Protein AF-G3HWH1-F1 (afdb_monomer)

Nearest PDB structures (foldseek):
  1djw-assembly1_A  TM=9.516E-01  e=3.929E-07  Rattus norvegicus
  1djy-assembly2_B  TM=9.462E-01  e=6.315E-07  Rattus norvegicus
  1qat-assembly1_A  TM=9.348E-01  e=1.287E-06  Rattus norvegicus
  1qat-assembly2_B  TM=9.368E-01  e=2.068E-06  Rattus norvegicus
  6pbc-assembly1_A  TM=8.643E-01  e=9.310E-04  Rattus norvegicus

Radius of gyration: 18.11 Å; Cα contacts (8 Å, |Δi|>4): 191; chains: 1; bounding box: 38×31×53 Å

Secondary structure (DSSP, 8-state):
--TTS-SHHHHHHHHHHTSGGG-S--PPPHHHH-TT----TTS--S----EEEEEE----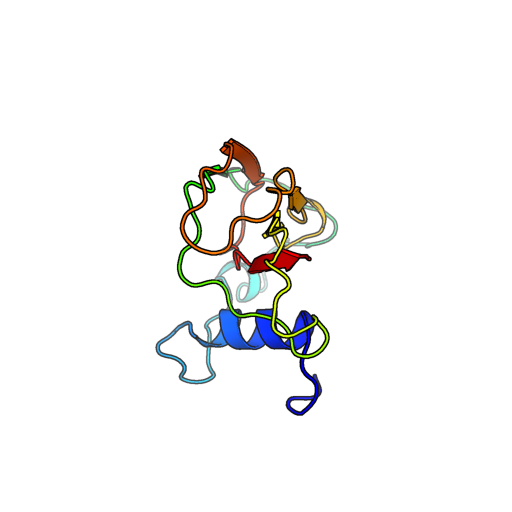-SPPPPTTS-TTPPP--EEEEEE-SSTTT-EEEEPPP-TT-SS-----EEEEEE-SS-----EEEEE-

Sequence (128 aa):
MNMQTAGVAMDICDGFFRQNGGSGYVLKPIFLCDIQSSFNPERLISPYKAKTLLVQVISGQRLPKVDNTKEKSIVDPLVKVELFGVPEDTRQQETNYVENNGESLGMGKCRNRLPSSFYPVLHLVQSM

Organism: Cricetulus griseus (NCBI:txid10029)

Structure (mmCIF, N/CA/C/O backbone):
data_AF-G3HWH1-F1
#
_entry.id   AF-G3HWH1-F1
#
loop_
_atom_site.group_PDB
_atom_site.id
_atom_site.type_symbol
_atom_site.label_atom_id
_atom_site.label_alt_id
_atom_site.label_comp_id
_atom_site.label_asym_id
_atom_site.label_entity_id
_atom_site.label_seq_id
_atom_site.pdbx_PDB_ins_code
_atom_site.Cartn_x
_atom_site.Cartn_y
_atom_site.Cartn_z
_atom_site.occupancy
_atom_site.B_iso_or_equiv
_atom_site.auth_seq_id
_atom_site.auth_comp_id
_atom_site.auth_asym_id
_atom_site.auth_atom_id
_atom_site.pdbx_PDB_model_num
ATOM 1 N N . MET A 1 1 ? 13.862 -5.352 6.059 1.00 84.31 1 MET A N 1
ATOM 2 C CA . MET A 1 1 ? 12.602 -5.351 6.824 1.00 84.31 1 MET A CA 1
ATOM 3 C C . MET A 1 1 ? 12.759 -6.306 7.985 1.00 84.31 1 MET A C 1
ATOM 5 O O . MET A 1 1 ? 13.399 -7.334 7.804 1.00 84.31 1 MET A O 1
ATOM 9 N N . ASN A 1 2 ? 12.219 -5.954 9.146 1.00 92.94 2 ASN A N 1
ATOM 10 C CA . ASN A 1 2 ? 12.260 -6.789 10.338 1.00 92.94 2 ASN A CA 1
ATOM 11 C C . ASN A 1 2 ? 10.876 -7.417 10.517 1.00 92.94 2 ASN A C 1
ATOM 13 O O . ASN A 1 2 ? 9.955 -6.721 10.932 1.00 92.94 2 ASN A O 1
ATOM 17 N N . MET A 1 3 ? 10.730 -8.703 10.181 1.00 92.62 3 MET A N 1
ATOM 18 C CA . MET A 1 3 ? 9.434 -9.407 10.209 1.00 92.62 3 MET A CA 1
ATOM 19 C C . MET A 1 3 ? 8.812 -9.471 11.610 1.00 92.62 3 MET A C 1
ATOM 21 O O . MET A 1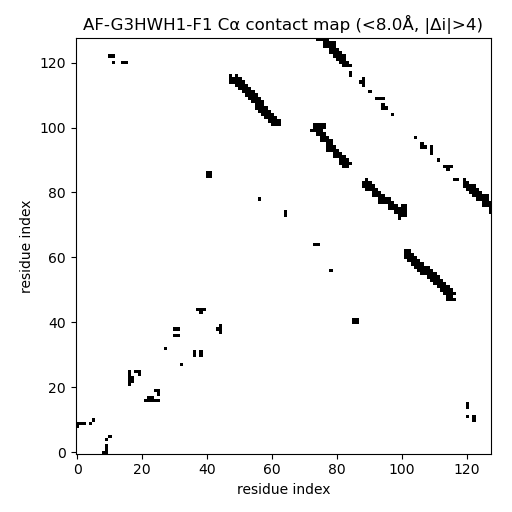 3 ? 7.605 -9.605 11.762 1.00 92.62 3 MET A O 1
ATOM 25 N N . GLN A 1 4 ? 9.642 -9.349 12.643 1.00 94.88 4 GLN A N 1
ATOM 26 C CA . GLN A 1 4 ? 9.239 -9.316 14.044 1.00 94.88 4 GLN A CA 1
ATOM 27 C C . GLN A 1 4 ? 8.693 -7.954 14.507 1.00 94.88 4 GLN A C 1
ATOM 29 O O . GLN A 1 4 ? 8.274 -7.827 15.655 1.00 94.88 4 GLN A O 1
ATOM 34 N N . THR A 1 5 ? 8.758 -6.913 13.671 1.00 93.81 5 THR A N 1
ATOM 35 C CA . THR A 1 5 ? 8.384 -5.545 14.044 1.00 93.81 5 THR A CA 1
ATOM 36 C C . THR A 1 5 ? 7.099 -5.141 13.335 1.00 93.81 5 THR A C 1
ATOM 38 O O . THR A 1 5 ? 7.126 -4.836 12.147 1.00 93.81 5 THR A O 1
ATOM 41 N N . ALA A 1 6 ? 5.986 -5.098 14.069 1.00 91.19 6 ALA A N 1
ATOM 42 C CA . ALA A 1 6 ? 4.721 -4.587 13.547 1.00 91.19 6 ALA A CA 1
ATOM 43 C C . ALA A 1 6 ? 4.833 -3.111 13.118 1.00 91.19 6 ALA A C 1
ATOM 45 O O . ALA A 1 6 ? 5.586 -2.333 13.712 1.00 91.19 6 ALA A O 1
ATOM 46 N N . GLY A 1 7 ? 4.059 -2.728 12.102 1.00 90.50 7 GLY A N 1
ATOM 47 C CA . GLY A 1 7 ? 3.946 -1.352 11.626 1.00 90.50 7 GLY A CA 1
ATOM 48 C C . GLY A 1 7 ? 3.751 -1.257 10.115 1.00 90.50 7 GLY A C 1
ATOM 49 O O . GLY A 1 7 ? 3.848 -2.250 9.400 1.00 90.50 7 GLY A O 1
ATOM 50 N N . VAL A 1 8 ? 3.576 -0.025 9.628 1.00 89.81 8 VAL A N 1
ATOM 51 C CA . VAL A 1 8 ? 3.193 0.284 8.237 1.00 89.81 8 VAL A CA 1
ATOM 52 C C . VAL A 1 8 ? 4.059 -0.427 7.196 1.00 89.81 8 VAL A C 1
ATOM 54 O O . VAL A 1 8 ? 3.555 -0.919 6.192 1.00 89.81 8 VAL A O 1
ATOM 57 N N . ALA A 1 9 ? 5.372 -0.518 7.422 1.00 91.31 9 ALA A N 1
ATOM 58 C CA . ALA A 1 9 ? 6.262 -1.207 6.493 1.00 91.31 9 ALA A CA 1
ATOM 59 C C . ALA A 1 9 ? 5.908 -2.701 6.361 1.00 91.31 9 ALA A C 1
ATOM 61 O O . ALA A 1 9 ? 5.841 -3.208 5.242 1.00 91.31 9 ALA A O 1
ATOM 62 N N . MET A 1 10 ? 5.652 -3.383 7.483 1.00 94.38 10 MET A N 1
ATOM 63 C CA . MET A 1 10 ? 5.199 -4.775 7.489 1.00 94.38 10 MET A CA 1
ATOM 64 C C . MET A 1 10 ? 3.807 -4.912 6.877 1.00 94.38 10 MET A C 1
ATOM 66 O O . MET A 1 10 ? 3.622 -5.788 6.041 1.00 94.38 10 MET A O 1
ATOM 70 N N . ASP A 1 11 ? 2.876 -4.007 7.190 1.00 92.31 11 ASP A N 1
ATOM 71 C CA . ASP A 1 11 ? 1.518 -4.031 6.626 1.00 92.31 11 ASP A CA 1
ATOM 72 C C . ASP A 1 11 ? 1.539 -3.932 5.090 1.00 92.31 11 ASP A C 1
ATOM 74 O O . ASP A 1 11 ? 0.837 -4.669 4.390 1.00 92.31 11 ASP A O 1
ATOM 78 N N . ILE A 1 12 ? 2.401 -3.060 4.547 1.00 92.31 12 ILE A N 1
ATOM 79 C CA . ILE A 1 12 ? 2.611 -2.917 3.101 1.00 92.31 12 ILE A CA 1
ATOM 80 C C . ILE A 1 12 ? 3.222 -4.188 2.511 1.00 92.31 12 ILE A C 1
ATOM 82 O O . ILE A 1 12 ? 2.774 -4.637 1.455 1.00 92.31 12 ILE A O 1
ATOM 86 N N . CYS A 1 13 ? 4.238 -4.773 3.151 1.00 93.12 13 CYS A N 1
ATOM 87 C CA . CYS A 1 13 ? 4.864 -5.991 2.636 1.00 93.12 13 CYS A CA 1
ATOM 88 C C . CYS A 1 13 ? 3.927 -7.193 2.683 1.00 93.12 13 CYS A C 1
ATOM 90 O O . CYS A 1 13 ? 3.782 -7.873 1.667 1.00 93.12 13 CYS A O 1
ATOM 92 N N . ASP A 1 14 ? 3.236 -7.414 3.796 1.00 92.88 14 ASP A N 1
ATOM 93 C CA . ASP A 1 14 ? 2.243 -8.477 3.922 1.00 92.88 14 ASP A CA 1
ATOM 94 C C . ASP A 1 14 ? 1.116 -8.284 2.904 1.00 92.88 14 ASP A C 1
ATOM 96 O O . ASP A 1 14 ? 0.724 -9.228 2.218 1.00 92.88 14 ASP A O 1
ATOM 100 N N . GLY A 1 15 ? 0.626 -7.051 2.735 1.00 91.62 15 GLY A N 1
ATOM 101 C CA . GLY A 1 15 ? -0.353 -6.706 1.706 1.00 91.62 15 GLY A CA 1
ATOM 102 C C . GLY A 1 15 ? 0.144 -6.995 0.285 1.00 91.62 15 GLY A C 1
ATOM 103 O O . GLY A 1 15 ? -0.572 -7.606 -0.509 1.00 91.62 15 GLY A O 1
ATOM 104 N N . PHE A 1 16 ? 1.382 -6.607 -0.034 1.00 92.12 16 PHE A N 1
ATOM 105 C CA . PHE A 1 16 ? 1.979 -6.803 -1.354 1.00 92.12 16 PHE A CA 1
ATOM 106 C C . PHE A 1 16 ? 2.204 -8.286 -1.672 1.00 92.12 16 PHE A C 1
ATOM 108 O O . PHE A 1 16 ? 1.839 -8.735 -2.760 1.00 92.12 16 PHE A O 1
ATOM 115 N N . PHE A 1 17 ? 2.759 -9.064 -0.739 1.00 94.62 17 PHE A N 1
ATOM 116 C CA . PHE A 1 17 ? 3.086 -10.476 -0.958 1.00 94.62 17 PHE A CA 1
ATOM 117 C C . PHE A 1 17 ? 1.894 -11.431 -0.825 1.00 94.62 17 PHE A C 1
ATOM 119 O O . PHE A 1 17 ? 2.032 -12.593 -1.195 1.00 94.62 17 PHE A O 1
ATOM 126 N N . ARG A 1 18 ? 0.706 -10.961 -0.410 1.00 93.75 18 ARG A N 1
ATOM 127 C CA . ARG A 1 18 ? -0.561 -11.712 -0.572 1.00 93.75 18 ARG A CA 1
ATOM 128 C C . ARG A 1 18 ? -0.937 -11.941 -2.038 1.00 93.75 18 ARG A C 1
ATOM 130 O O . ARG A 1 18 ? -1.731 -12.832 -2.337 1.00 93.75 18 ARG A O 1
ATOM 137 N N . GLN A 1 19 ? -0.384 -11.148 -2.956 1.00 92.31 19 GLN A N 1
ATOM 138 C CA . GLN A 1 19 ? -0.520 -11.385 -4.391 1.00 92.31 19 GLN A CA 1
ATOM 139 C C . GLN A 1 19 ? 0.043 -12.754 -4.784 1.00 92.31 19 GLN A C 1
ATOM 141 O O . GLN A 1 19 ? 0.816 -13.369 -4.053 1.00 92.31 19 GLN A O 1
ATOM 146 N N . ASN A 1 20 ? -0.347 -13.231 -5.968 1.00 94.38 20 ASN A N 1
ATOM 147 C CA . ASN A 1 20 ? 0.115 -14.516 -6.493 1.00 94.38 20 ASN A CA 1
ATOM 148 C C . ASN A 1 20 ? -0.045 -15.668 -5.474 1.00 94.38 20 ASN A C 1
ATOM 150 O O . ASN A 1 20 ? 0.871 -16.461 -5.240 1.00 94.38 20 ASN A O 1
ATOM 154 N N . GLY A 1 21 ? -1.202 -15.692 -4.804 1.00 94.94 21 GLY A N 1
ATOM 155 C CA . GLY A 1 21 ? -1.567 -16.726 -3.839 1.00 94.94 21 GLY A CA 1
ATOM 156 C C . GLY A 1 21 ? -0.727 -16.759 -2.561 1.00 94.94 21 GLY A C 1
ATOM 157 O O . GLY A 1 21 ? -0.717 -17.790 -1.899 1.00 94.94 21 GLY A O 1
ATOM 158 N N . GLY A 1 22 ? -0.002 -15.691 -2.211 1.00 95.12 22 GLY A N 1
ATOM 159 C CA . GLY A 1 22 ? 0.820 -15.692 -0.996 1.00 95.12 22 GLY A CA 1
ATOM 160 C C . GLY A 1 22 ? 2.107 -16.513 -1.113 1.00 95.12 22 GLY A C 1
ATOM 161 O O . GLY A 1 22 ? 2.688 -16.883 -0.100 1.00 95.12 22 GLY A O 1
ATOM 162 N N . SER A 1 23 ? 2.560 -16.820 -2.332 1.00 96.81 23 SER A N 1
ATOM 163 C CA . SER A 1 23 ? 3.724 -17.693 -2.571 1.00 96.81 23 SER A CA 1
ATOM 164 C C . SER A 1 23 ? 5.073 -17.099 -2.147 1.00 96.81 23 SER A C 1
ATOM 166 O O . SER A 1 23 ? 6.084 -17.797 -2.170 1.00 96.81 23 SER A O 1
ATOM 168 N N . GLY A 1 24 ? 5.114 -15.805 -1.822 1.00 95.06 24 GLY A N 1
ATOM 169 C CA . GLY A 1 24 ? 6.352 -15.056 -1.597 1.00 95.06 24 GLY A CA 1
ATOM 170 C C . GLY A 1 24 ? 7.019 -14.548 -2.882 1.00 95.06 24 GLY A C 1
ATOM 171 O O . GLY A 1 24 ? 8.005 -13.820 -2.805 1.00 95.06 24 GLY A O 1
ATOM 172 N N . TYR A 1 25 ? 6.467 -14.860 -4.061 1.00 96.19 25 TYR A N 1
ATOM 173 C CA . TYR A 1 25 ? 6.970 -14.384 -5.351 1.00 96.19 25 TYR A CA 1
ATOM 174 C C . TYR A 1 25 ? 5.907 -13.572 -6.088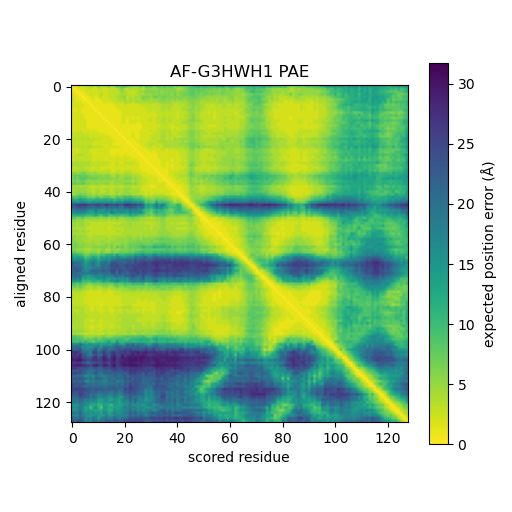 1.00 96.19 25 TYR A C 1
ATOM 176 O O . TYR A 1 25 ? 4.825 -14.071 -6.388 1.00 96.19 25 TYR A O 1
ATOM 184 N N . VAL A 1 26 ? 6.239 -12.329 -6.437 1.00 95.50 26 VAL A N 1
ATOM 185 C CA . VAL A 1 26 ? 5.394 -11.441 -7.246 1.00 95.50 26 VAL A CA 1
ATOM 186 C C . VAL A 1 26 ? 6.201 -10.992 -8.458 1.00 95.50 26 VAL A C 1
ATOM 188 O O . VAL A 1 26 ? 7.323 -10.502 -8.318 1.00 95.50 26 VAL A O 1
ATOM 191 N N . LEU A 1 27 ? 5.649 -11.181 -9.658 1.00 95.06 27 LEU A N 1
ATOM 192 C CA . LEU A 1 27 ? 6.306 -10.745 -10.888 1.00 95.06 27 LEU A CA 1
ATOM 193 C C . LEU A 1 27 ? 6.412 -9.219 -10.917 1.00 95.06 27 LEU A C 1
ATOM 195 O O . LEU A 1 27 ? 5.441 -8.504 -10.661 1.00 95.06 27 LEU A O 1
ATOM 199 N N . LYS A 1 28 ? 7.596 -8.721 -11.274 1.00 93.56 28 LYS A N 1
ATOM 200 C CA . LYS A 1 28 ? 7.790 -7.295 -11.534 1.00 93.56 28 LYS A CA 1
ATOM 201 C C . LYS A 1 28 ? 6.979 -6.877 -12.773 1.00 93.56 28 LYS A C 1
ATOM 203 O O . LYS A 1 28 ? 6.851 -7.671 -13.709 1.00 93.56 28 LYS A O 1
ATOM 208 N N . PRO A 1 29 ? 6.468 -5.635 -12.821 1.00 89.69 29 PRO A N 1
ATOM 209 C CA . PRO A 1 29 ? 5.892 -5.067 -14.035 1.00 89.69 29 PRO A CA 1
ATOM 210 C C . PRO A 1 29 ? 6.844 -5.166 -15.234 1.00 89.69 29 PRO A C 1
ATOM 212 O O . PRO A 1 29 ? 8.052 -5.009 -15.078 1.00 89.69 29 PRO A O 1
ATOM 215 N N . ILE A 1 30 ? 6.294 -5.354 -16.439 1.00 89.81 30 I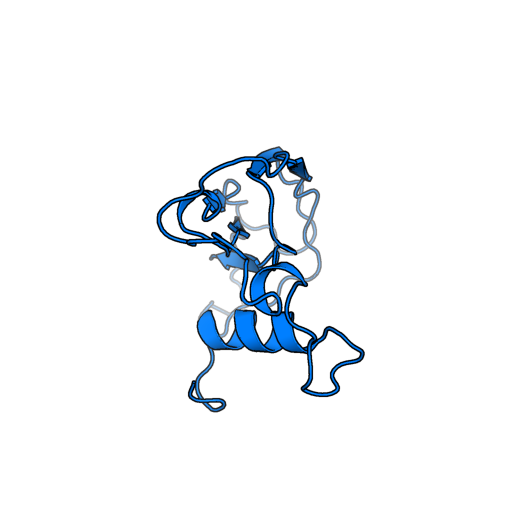LE A N 1
ATOM 216 C CA . ILE A 1 30 ? 7.072 -5.577 -17.676 1.00 89.81 30 ILE A CA 1
ATOM 217 C C . ILE A 1 30 ? 8.100 -4.462 -17.914 1.00 89.81 30 ILE A C 1
ATOM 219 O O . ILE A 1 30 ? 9.248 -4.745 -18.238 1.00 89.81 30 ILE A O 1
ATOM 223 N N . PHE A 1 31 ? 7.726 -3.205 -17.671 1.00 87.06 31 PHE A N 1
ATOM 224 C CA . PHE A 1 31 ? 8.618 -2.054 -17.838 1.00 87.06 31 PHE A CA 1
ATOM 225 C C . PHE A 1 31 ? 9.783 -2.009 -16.830 1.00 87.06 31 PHE A C 1
ATOM 227 O O . PHE A 1 31 ? 10.693 -1.211 -17.011 1.00 87.06 31 PHE A O 1
ATOM 234 N N . LEU A 1 32 ? 9.775 -2.820 -15.766 1.00 90.06 32 LEU A N 1
ATOM 235 C CA . LEU A 1 32 ? 10.929 -3.002 -14.869 1.00 90.06 32 LEU A CA 1
ATOM 236 C C . LEU A 1 32 ? 11.789 -4.215 -15.249 1.00 90.06 32 LEU A C 1
ATOM 238 O O . LEU A 1 32 ? 12.872 -4.395 -14.695 1.00 90.06 32 LEU A O 1
ATOM 242 N N . CYS A 1 33 ? 11.294 -5.064 -16.147 1.00 93.00 33 CYS A N 1
ATOM 243 C CA . CYS A 1 33 ? 12.025 -6.205 -16.691 1.00 93.00 33 CYS A CA 1
ATOM 244 C C . CYS A 1 33 ? 12.692 -5.873 -18.034 1.00 93.00 33 CYS A C 1
ATOM 246 O O . CYS A 1 33 ? 13.630 -6.561 -18.429 1.00 93.00 33 CYS A O 1
ATOM 248 N N . ASP A 1 34 ? 12.210 -4.844 -18.735 1.00 91.56 34 ASP A N 1
ATOM 249 C CA . ASP A 1 34 ? 12.759 -4.387 -20.010 1.00 91.56 34 ASP A CA 1
ATOM 250 C C . ASP A 1 34 ? 13.996 -3.497 -19.810 1.00 91.56 34 ASP A C 1
ATOM 252 O O . ASP A 1 34 ? 13.929 -2.439 -19.186 1.00 91.56 34 ASP A O 1
ATOM 256 N N . ILE A 1 35 ? 15.125 -3.915 -20.386 1.00 91.56 35 ILE A N 1
ATOM 257 C CA . ILE A 1 35 ? 16.411 -3.202 -20.341 1.00 91.56 35 ILE A CA 1
ATOM 258 C C . ILE A 1 35 ? 16.349 -1.882 -21.129 1.00 91.56 35 ILE A C 1
ATOM 260 O O . ILE A 1 35 ? 17.102 -0.957 -20.836 1.00 91.56 35 ILE A O 1
ATOM 264 N N . GLN A 1 36 ? 15.452 -1.778 -22.114 1.00 92.00 36 GLN A N 1
ATOM 265 C CA . GLN A 1 36 ? 15.243 -0.562 -22.906 1.00 92.00 36 GLN A CA 1
ATOM 266 C C . GLN A 1 36 ? 14.257 0.415 -22.247 1.00 92.00 36 GLN A C 1
ATOM 268 O O . GLN A 1 36 ? 14.001 1.494 -22.784 1.00 92.00 36 GLN A O 1
ATOM 273 N N . SER A 1 37 ? 13.693 0.062 -21.089 1.00 87.62 37 SER A N 1
ATOM 274 C CA . SER A 1 37 ? 12.766 0.926 -20.367 1.00 87.62 37 SER A CA 1
ATOM 275 C C . SER A 1 37 ? 13.454 2.193 -19.866 1.00 87.62 37 SER A C 1
ATOM 277 O O . SER A 1 37 ? 14.468 2.146 -19.174 1.00 87.62 37 SER A O 1
ATOM 279 N N . SER A 1 38 ? 12.847 3.344 -20.150 1.00 88.44 38 SER A N 1
ATOM 280 C CA . SER A 1 38 ? 13.269 4.646 -19.626 1.00 88.44 38 SER A CA 1
ATOM 281 C C . SER A 1 38 ? 12.549 5.030 -18.326 1.00 88.44 38 SER A C 1
ATOM 283 O O . SER A 1 38 ? 12.507 6.211 -17.973 1.00 88.44 38 SER A O 1
ATOM 285 N N . PHE A 1 39 ? 11.898 4.075 -17.650 1.00 87.19 39 PHE A N 1
ATOM 286 C CA . PHE A 1 39 ? 11.139 4.352 -16.432 1.00 87.19 39 PHE A CA 1
ATOM 287 C C . PHE A 1 39 ? 12.059 4.863 -15.316 1.00 87.19 39 PHE A C 1
ATOM 289 O O . PHE A 1 39 ? 13.020 4.201 -14.929 1.00 87.19 39 PHE A O 1
ATOM 296 N N . ASN A 1 40 ? 11.722 6.028 -14.763 1.00 87.06 40 ASN A N 1
ATOM 297 C CA . ASN A 1 40 ? 12.369 6.588 -13.586 1.00 87.06 40 ASN A CA 1
ATOM 298 C C . ASN A 1 40 ? 11.285 6.978 -12.565 1.00 87.06 40 ASN A C 1
ATOM 300 O O . ASN A 1 40 ? 10.487 7.866 -12.868 1.00 87.06 40 ASN A O 1
ATOM 304 N N . PRO A 1 41 ? 11.247 6.360 -11.369 1.00 85.56 41 PRO A N 1
ATOM 305 C CA . PRO A 1 41 ? 10.214 6.644 -10.373 1.00 85.56 41 PRO A CA 1
ATOM 306 C C . PRO A 1 41 ? 10.245 8.093 -9.859 1.00 85.56 41 PRO A C 1
ATOM 308 O O . PRO A 1 41 ? 9.203 8.615 -9.487 1.00 85.56 41 PRO A O 1
ATOM 311 N N . GLU A 1 42 ? 11.401 8.764 -9.895 1.00 88.38 42 GLU A N 1
ATOM 312 C CA . GLU A 1 42 ? 11.562 10.163 -9.462 1.00 88.38 42 GLU A CA 1
ATOM 313 C C . GLU A 1 42 ? 11.229 11.174 -10.569 1.00 88.38 42 GLU A C 1
ATOM 315 O O . GLU A 1 42 ? 11.079 12.371 -10.322 1.00 88.38 42 GLU A O 1
ATOM 320 N N . ARG A 1 43 ? 11.179 10.713 -11.824 1.00 83.44 43 ARG A N 1
ATOM 321 C CA . ARG A 1 43 ? 10.947 11.543 -13.011 1.00 83.44 43 ARG A CA 1
ATOM 322 C C . ARG A 1 43 ? 10.082 10.776 -13.993 1.00 83.44 43 ARG A C 1
ATOM 324 O O . ARG A 1 43 ? 10.590 10.135 -14.913 1.00 83.44 43 ARG A O 1
ATOM 331 N N . LEU A 1 44 ? 8.771 10.857 -13.799 1.00 74.38 44 LEU A N 1
ATOM 332 C CA . LEU A 1 44 ? 7.811 10.199 -14.673 1.00 74.38 44 LEU A CA 1
ATOM 333 C C . LEU A 1 44 ? 7.796 10.885 -16.047 1.00 74.38 44 LEU A C 1
ATOM 335 O O . LEU A 1 44 ? 7.149 11.907 -16.261 1.00 74.38 44 LEU A O 1
ATOM 339 N N . ILE A 1 45 ? 8.533 10.315 -16.999 1.00 69.06 45 ILE A N 1
ATOM 340 C CA . ILE A 1 45 ? 8.483 10.715 -18.406 1.00 69.06 45 ILE A CA 1
ATOM 341 C C . ILE A 1 45 ? 7.318 9.936 -19.035 1.00 69.06 45 ILE A C 1
ATOM 343 O O . ILE A 1 45 ? 7.399 8.725 -19.237 1.00 69.06 45 ILE A O 1
ATOM 347 N N . SER A 1 46 ? 6.187 10.613 -19.242 1.00 62.84 46 SER A N 1
ATOM 348 C CA . SER A 1 46 ? 4.932 9.996 -19.702 1.00 62.84 46 SER A CA 1
ATOM 349 C C . SER A 1 46 ? 5.062 9.389 -21.107 1.00 62.84 46 SER A C 1
ATOM 351 O O . SER A 1 46 ? 5.618 10.021 -22.008 1.00 62.84 46 SER A O 1
ATOM 353 N N . PRO A 1 47 ? 4.525 8.167 -21.296 1.00 59.16 47 PRO A N 1
ATOM 354 C CA . PRO A 1 47 ? 3.176 8.078 -21.875 1.00 59.16 47 PRO A CA 1
ATOM 355 C C . PRO A 1 47 ? 2.141 7.358 -20.984 1.00 59.16 47 PRO A C 1
ATOM 357 O O . PRO A 1 47 ? 1.056 7.005 -21.458 1.00 59.16 47 PRO A O 1
ATOM 360 N N . TYR A 1 48 ? 2.443 7.092 -19.708 1.00 65.75 48 TYR A N 1
ATOM 361 C CA . TYR A 1 48 ? 1.538 6.341 -18.831 1.00 65.75 48 TYR A CA 1
ATOM 362 C C . TYR A 1 48 ? 0.207 7.097 -18.598 1.00 65.75 48 TYR A C 1
ATOM 364 O O . TYR A 1 48 ? 0.184 8.267 -18.215 1.00 65.75 48 TYR A O 1
ATOM 372 N N . LYS A 1 49 ? -0.927 6.428 -18.876 1.00 67.31 49 LYS A N 1
ATOM 373 C CA . LYS A 1 49 ? -2.287 7.002 -18.808 1.00 67.31 49 LYS A CA 1
ATOM 374 C C . LYS A 1 49 ? -2.874 6.959 -17.398 1.00 67.31 49 LYS A C 1
ATOM 376 O O . LYS A 1 49 ? -3.387 5.906 -17.007 1.00 67.31 49 LYS A O 1
ATOM 381 N N . ALA A 1 50 ? -2.890 8.103 -16.708 1.00 74.44 50 ALA A N 1
ATOM 382 C CA . ALA A 1 50 ? -3.475 8.280 -15.372 1.00 74.44 50 ALA A CA 1
ATOM 383 C C . ALA A 1 50 ? -4.860 7.613 -15.208 1.00 74.44 50 ALA A C 1
ATOM 385 O O . ALA A 1 50 ? -5.673 7.577 -16.139 1.00 74.44 50 ALA A O 1
ATOM 386 N N . LYS A 1 51 ? -5.152 7.104 -14.004 1.00 81.31 51 LYS A N 1
ATOM 387 C CA . LYS A 1 51 ? -6.413 6.424 -13.659 1.00 81.31 51 LYS A CA 1
ATOM 388 C C . LYS A 1 51 ? -7.099 7.118 -12.479 1.00 81.31 51 LYS A C 1
ATOM 390 O O . LYS A 1 51 ? -6.478 7.534 -11.519 1.00 81.31 51 LYS A O 1
ATOM 395 N N . THR A 1 52 ? -8.420 7.247 -12.495 1.00 82.19 52 THR A N 1
ATOM 396 C CA . THR A 1 52 ? -9.128 7.826 -11.335 1.00 82.19 52 THR A CA 1
ATOM 397 C C . THR A 1 52 ? -9.566 6.715 -10.384 1.00 82.19 52 THR A C 1
ATOM 399 O O . THR A 1 52 ? -10.245 5.794 -10.828 1.00 82.19 52 THR A O 1
ATOM 402 N N . LEU A 1 53 ? -9.216 6.818 -9.094 1.00 83.25 53 LEU A N 1
ATOM 403 C CA . LEU A 1 53 ? -9.654 5.896 -8.040 1.00 83.25 53 LEU A CA 1
ATOM 404 C C . LEU A 1 53 ? -10.551 6.626 -7.034 1.00 83.25 53 LEU A C 1
ATOM 406 O O . LEU A 1 53 ? -10.096 7.441 -6.236 1.00 83.25 53 LEU A O 1
ATOM 410 N N . LEU A 1 54 ? -11.841 6.302 -7.041 1.00 84.62 54 LEU A N 1
ATOM 411 C CA . LEU A 1 54 ? -12.789 6.806 -6.052 1.00 84.62 54 LEU A CA 1
ATOM 412 C C . LEU A 1 54 ? -12.920 5.796 -4.906 1.00 84.62 54 LEU A C 1
ATOM 414 O O . LEU A 1 54 ? -13.336 4.665 -5.148 1.00 84.62 54 LEU A O 1
ATOM 418 N N . VAL A 1 55 ? -12.605 6.210 -3.675 1.00 83.38 55 VAL A N 1
ATOM 419 C CA . VAL A 1 55 ? -12.735 5.371 -2.474 1.00 83.38 55 VAL A CA 1
ATOM 420 C C . VAL A 1 55 ? -13.811 5.968 -1.577 1.00 83.38 55 VAL A C 1
ATOM 422 O O . VAL A 1 55 ? -13.616 6.988 -0.924 1.00 83.38 55 VAL A O 1
ATOM 425 N N . GLN A 1 56 ? -14.980 5.340 -1.539 1.00 82.31 56 GLN A N 1
ATOM 426 C CA . GLN A 1 56 ? -16.027 5.731 -0.605 1.00 82.31 56 GLN A CA 1
ATOM 427 C C . GLN A 1 56 ? -15.941 4.857 0.642 1.00 82.31 56 GLN A C 1
ATOM 429 O O . GLN A 1 56 ? -16.192 3.656 0.570 1.00 82.31 56 GLN A O 1
ATOM 434 N N . VAL A 1 57 ? -15.613 5.464 1.782 1.00 82.00 57 VAL A N 1
ATOM 435 C CA . VAL A 1 57 ? -15.709 4.789 3.076 1.00 82.00 57 VAL A CA 1
ATOM 436 C C . VAL A 1 57 ? -17.179 4.822 3.467 1.00 82.00 57 VAL A C 1
ATOM 438 O O . VAL A 1 57 ? -17.725 5.897 3.647 1.00 82.00 57 VAL A O 1
ATOM 441 N N . ILE A 1 58 ? -17.851 3.673 3.515 1.00 81.56 58 ILE A N 1
ATOM 442 C CA . ILE A 1 58 ? -19.299 3.624 3.776 1.00 81.56 58 ILE A CA 1
ATOM 443 C C . ILE A 1 58 ? -19.555 3.414 5.264 1.00 81.56 58 ILE A C 1
ATOM 445 O O . ILE A 1 58 ? -20.276 4.196 5.873 1.00 81.56 58 ILE A O 1
ATOM 449 N N . SER A 1 59 ? -18.965 2.369 5.838 1.00 79.94 59 SER A N 1
ATOM 450 C CA . SER A 1 59 ? -19.156 1.968 7.228 1.00 79.94 59 SER A CA 1
ATOM 451 C C . SER A 1 59 ? -17.985 1.119 7.719 1.00 79.94 59 SER A C 1
ATOM 453 O O . SER A 1 59 ? -17.208 0.589 6.925 1.00 79.94 59 SER A O 1
ATOM 455 N N . GLY A 1 60 ? -17.873 0.981 9.036 1.00 77.50 60 GLY A N 1
ATOM 456 C CA . GLY A 1 60 ? -17.032 0.009 9.723 1.00 77.50 60 GLY A CA 1
ATOM 457 C C . GLY A 1 60 ? -17.901 -0.778 10.698 1.00 77.50 60 GLY A C 1
ATOM 458 O O . GLY A 1 60 ? -18.918 -0.268 11.176 1.00 77.50 60 GLY A O 1
ATOM 459 N N . GLN A 1 61 ? -17.537 -2.034 10.937 1.00 77.56 61 GLN A N 1
ATOM 460 C CA . GLN A 1 61 ? -18.305 -2.967 11.759 1.00 77.56 61 GLN A CA 1
ATOM 461 C C . GLN A 1 61 ? -17.364 -3.693 12.712 1.00 77.56 61 GLN A C 1
ATOM 463 O O . GLN A 1 61 ? -16.291 -4.123 12.292 1.00 77.56 61 GLN A O 1
ATOM 468 N N . ARG A 1 62 ? -17.798 -3.875 13.967 1.00 75.94 62 ARG A N 1
ATOM 469 C CA . ARG A 1 62 ? -17.065 -4.615 15.013 1.00 75.94 62 ARG A CA 1
ATOM 470 C C . ARG A 1 62 ? -15.606 -4.172 15.136 1.00 75.94 62 ARG A C 1
ATOM 472 O O . ARG A 1 62 ? -14.692 -4.996 15.105 1.00 75.94 62 ARG A O 1
ATOM 479 N N . LEU A 1 63 ? -15.395 -2.863 15.237 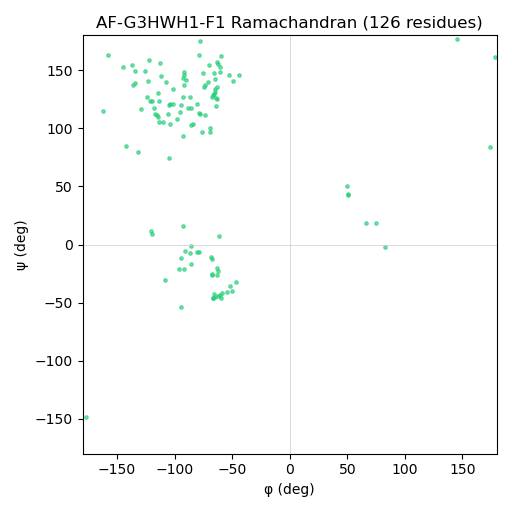1.00 76.00 63 LEU A N 1
ATOM 480 C CA . LEU A 1 63 ? -14.049 -2.320 15.354 1.00 76.00 63 LEU A CA 1
ATOM 481 C C . LEU A 1 63 ? -13.438 -2.741 16.702 1.00 76.00 63 LEU A C 1
ATOM 483 O O . LEU A 1 63 ? -14.095 -2.581 17.736 1.00 76.00 63 LEU A O 1
ATOM 487 N N . PRO A 1 64 ? -12.219 -3.307 16.714 1.00 75.88 64 PRO A N 1
ATOM 488 C CA . PRO A 1 64 ? -11.597 -3.763 17.946 1.00 75.88 64 PRO A CA 1
ATOM 489 C C . PRO A 1 64 ? -11.305 -2.574 18.867 1.00 75.88 64 PRO A C 1
ATOM 491 O O . PRO A 1 64 ? -10.895 -1.501 18.416 1.00 75.88 64 PRO A O 1
ATOM 494 N N . LYS A 1 65 ? -11.493 -2.775 20.174 1.00 71.25 65 LYS A N 1
ATOM 495 C CA . LYS A 1 65 ? -10.968 -1.853 21.185 1.00 71.25 65 LYS A CA 1
ATOM 496 C C . LYS A 1 65 ? -9.462 -2.061 21.278 1.00 71.25 65 LYS A C 1
ATOM 498 O O . LYS A 1 65 ? -9.007 -3.199 21.300 1.00 71.25 65 LYS A O 1
ATOM 503 N N . VAL A 1 66 ? -8.702 -0.977 21.353 1.00 69.62 66 VAL A N 1
ATOM 504 C CA . VAL A 1 66 ? -7.258 -1.058 21.590 1.00 69.62 66 VAL A CA 1
ATOM 505 C C . VAL A 1 66 ? -6.997 -1.026 23.093 1.00 69.62 66 VAL A C 1
ATOM 507 O O . VAL A 1 66 ? -7.674 -0.302 23.833 1.00 69.62 66 VAL A O 1
ATOM 510 N N . ASP A 1 67 ? -6.014 -1.823 23.520 1.00 59.88 67 ASP A N 1
ATOM 511 C CA . ASP A 1 67 ? -5.788 -2.338 24.883 1.00 59.88 67 ASP A CA 1
ATOM 512 C C . ASP A 1 67 ? -5.548 -1.298 26.002 1.00 59.88 67 ASP A C 1
ATOM 514 O O . ASP A 1 67 ? -5.278 -1.666 27.139 1.00 59.88 67 ASP A O 1
ATOM 518 N N . ASN A 1 68 ? -5.693 0.001 25.734 1.00 58.69 68 ASN A N 1
ATOM 519 C CA . ASN A 1 68 ? -5.470 1.080 26.707 1.00 58.69 68 ASN A CA 1
ATOM 520 C C . ASN A 1 68 ? -6.702 1.958 26.977 1.00 58.69 68 ASN A C 1
ATOM 522 O O . ASN A 1 68 ? -6.603 2.990 27.644 1.00 58.69 68 ASN A O 1
ATOM 526 N N . THR A 1 69 ? -7.876 1.570 26.482 1.00 56.28 69 THR A N 1
ATOM 527 C CA . THR A 1 69 ? -9.128 2.265 26.798 1.00 56.28 69 THR A CA 1
ATOM 528 C C . THR A 1 69 ? -9.797 1.631 28.016 1.00 56.28 69 THR A C 1
ATOM 530 O O . THR A 1 69 ? -9.834 0.410 28.155 1.00 56.28 69 THR A O 1
ATOM 533 N N . LYS A 1 70 ? -10.321 2.456 28.940 1.00 60.59 70 LYS A N 1
ATOM 534 C CA . LYS A 1 70 ? -11.126 1.966 30.076 1.00 60.59 70 LYS A CA 1
ATOM 535 C C . LYS A 1 70 ? -12.192 1.015 29.529 1.00 60.59 70 LYS A C 1
ATOM 537 O O . LYS A 1 70 ? -12.799 1.329 28.514 1.00 60.59 70 LYS A O 1
ATOM 542 N N . GLU A 1 71 ? -12.480 -0.084 30.221 1.00 62.78 71 GLU A N 1
ATOM 543 C CA . GLU A 1 71 ? -13.419 -1.139 29.783 1.00 62.78 71 GLU A CA 1
ATOM 544 C C . GLU A 1 71 ? -14.765 -0.592 29.244 1.00 62.78 71 GLU A C 1
ATOM 546 O O . GLU A 1 71 ? -15.352 -1.131 28.303 1.00 62.78 71 GLU A O 1
ATOM 551 N N . LYS A 1 72 ? -15.212 0.545 29.798 1.00 61.56 72 LYS A N 1
ATOM 552 C CA . LYS A 1 72 ? -16.455 1.260 29.460 1.00 61.56 72 LYS A CA 1
ATOM 553 C C . LYS A 1 72 ? -16.338 2.334 28.365 1.00 61.56 72 LYS A C 1
ATOM 555 O O . LYS A 1 72 ? -17.357 2.904 27.998 1.00 61.56 72 LYS A O 1
ATOM 560 N N . SER A 1 73 ? -15.142 2.647 27.871 1.00 65.44 73 SER A N 1
ATOM 561 C CA . SER A 1 73 ? -14.947 3.638 26.807 1.00 65.44 73 SER A CA 1
ATOM 562 C C . SER A 1 73 ? -15.396 3.054 25.474 1.00 65.44 73 SER A C 1
ATOM 564 O O . SER A 1 73 ? -15.087 1.900 25.152 1.00 65.44 73 SER A O 1
ATOM 566 N N . ILE A 1 74 ? -16.126 3.854 24.706 1.00 65.25 74 ILE A N 1
ATOM 567 C CA . ILE A 1 74 ? -16.427 3.569 23.307 1.00 65.25 74 ILE A CA 1
ATOM 568 C C . ILE A 1 74 ? -15.323 4.232 22.472 1.00 65.25 74 ILE A C 1
ATOM 570 O O . ILE A 1 74 ? -14.749 5.233 22.894 1.00 65.25 74 ILE A O 1
ATOM 574 N N . VAL A 1 75 ? -14.947 3.610 21.356 1.00 67.25 75 VAL A N 1
ATOM 575 C CA . VAL A 1 75 ? -13.947 4.157 20.428 1.00 67.25 75 VAL A CA 1
ATOM 576 C C . VAL A 1 75 ? -14.548 5.296 19.604 1.00 67.25 75 VAL A C 1
ATOM 578 O O . VAL A 1 75 ? -15.725 5.228 19.240 1.00 67.25 75 VAL A O 1
ATOM 581 N N . ASP A 1 76 ? -13.709 6.276 19.267 1.00 74.50 76 ASP A N 1
ATOM 582 C CA . ASP A 1 76 ? -14.016 7.378 18.350 1.00 74.50 76 ASP A CA 1
ATOM 583 C C . ASP A 1 76 ? -13.320 7.134 17.000 1.00 74.50 76 ASP A C 1
ATOM 585 O O . ASP A 1 76 ? -12.269 7.710 16.717 1.00 74.50 76 ASP A O 1
ATOM 589 N N . PRO A 1 77 ? -13.813 6.202 16.166 1.00 76.00 77 PRO A N 1
ATOM 590 C CA . PRO A 1 77 ? -13.073 5.770 14.994 1.00 76.00 77 PRO A CA 1
ATOM 591 C C . PRO A 1 77 ? -13.025 6.855 13.918 1.00 76.00 77 PRO A C 1
ATOM 593 O O . PRO A 1 77 ? -14.036 7.473 13.567 1.00 76.00 77 PRO A O 1
ATOM 596 N N . LEU A 1 78 ? -11.858 6.982 13.297 1.00 81.75 78 LEU A N 1
ATOM 597 C CA . LEU A 1 78 ? -11.701 7.573 11.975 1.00 81.75 78 LEU A CA 1
ATOM 598 C C . LEU A 1 78 ? -11.049 6.567 11.032 1.00 81.75 78 LEU A C 1
ATOM 600 O O . LEU A 1 78 ? -10.374 5.629 11.460 1.00 81.75 78 LEU A O 1
ATOM 604 N N . VAL A 1 79 ? -11.237 6.778 9.735 1.00 82.06 79 VAL A N 1
ATOM 605 C CA . VAL A 1 79 ? -10.637 5.958 8.691 1.00 82.06 79 VAL A CA 1
ATOM 606 C C . VAL A 1 79 ? -9.642 6.788 7.900 1.00 82.06 79 VAL A C 1
ATOM 608 O O . VAL A 1 79 ? -10.001 7.795 7.294 1.00 82.06 79 VAL A O 1
ATOM 611 N N . LYS A 1 80 ? -8.404 6.309 7.847 1.00 86.00 80 LYS A N 1
ATOM 612 C CA . L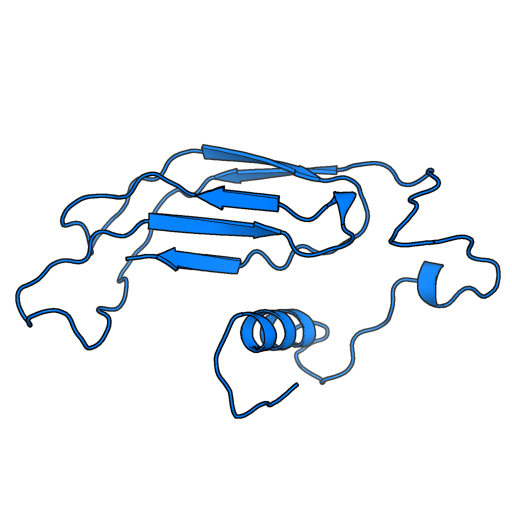YS A 1 80 ? -7.344 6.813 6.983 1.00 86.00 80 LYS A CA 1
ATOM 613 C C . LYS A 1 80 ? -7.179 5.902 5.773 1.00 86.00 80 LYS A C 1
ATOM 615 O O . LYS A 1 80 ? -7.141 4.682 5.902 1.00 86.00 80 LYS A O 1
ATOM 620 N N . VAL A 1 81 ? -7.079 6.524 4.606 1.00 85.69 81 VAL A N 1
ATOM 621 C CA . VAL A 1 81 ? -6.865 5.913 3.297 1.00 85.69 81 VAL A CA 1
ATOM 622 C C . VAL A 1 81 ? -5.528 6.401 2.759 1.00 85.69 81 VAL A C 1
ATOM 624 O O . VAL A 1 81 ? -5.384 7.576 2.416 1.00 85.69 81 VAL A O 1
ATOM 627 N N . GLU A 1 82 ? -4.569 5.488 2.653 1.00 88.31 82 GLU A N 1
ATOM 628 C CA . GLU A 1 82 ? -3.226 5.761 2.135 1.00 88.31 82 GLU A CA 1
ATOM 629 C C . GLU A 1 82 ? -2.991 5.066 0.791 1.00 88.31 82 GLU A C 1
ATOM 631 O O . GLU A 1 82 ? -3.490 3.970 0.527 1.00 88.31 82 GLU A O 1
ATOM 636 N N . LEU A 1 83 ? -2.231 5.737 -0.070 1.00 88.81 83 LEU A N 1
ATOM 637 C CA . LEU A 1 83 ? -1.789 5.264 -1.373 1.00 88.81 83 LEU A CA 1
ATOM 638 C C . LEU A 1 83 ? -0.265 5.277 -1.390 1.00 88.81 83 LEU A C 1
ATOM 640 O O . LEU A 1 83 ? 0.347 6.325 -1.187 1.00 88.81 83 LEU A O 1
ATOM 644 N N . PHE A 1 84 ? 0.325 4.115 -1.664 1.00 89.19 84 PHE A N 1
ATOM 645 C CA . PHE A 1 84 ? 1.769 3.915 -1.742 1.00 89.19 84 PHE A CA 1
ATOM 646 C C . PHE A 1 84 ? 2.175 3.563 -3.177 1.00 89.19 84 PHE A C 1
ATOM 648 O O . PHE A 1 84 ? 1.584 2.673 -3.793 1.00 89.19 84 PHE A O 1
ATOM 655 N N . GLY A 1 85 ? 3.183 4.256 -3.703 1.00 87.88 85 GLY A N 1
ATOM 656 C CA . GLY A 1 85 ? 3.667 4.096 -5.073 1.00 87.88 85 GLY A CA 1
ATOM 657 C C . GLY A 1 85 ? 4.886 4.976 -5.341 1.00 87.88 85 GLY A C 1
ATOM 658 O O . GLY A 1 85 ? 5.678 5.246 -4.439 1.00 87.88 85 GLY A O 1
ATOM 659 N N . VAL A 1 86 ? 5.033 5.433 -6.585 1.00 87.94 86 VAL A N 1
ATOM 660 C CA . VAL A 1 86 ? 5.998 6.491 -6.928 1.00 87.94 86 VAL A CA 1
ATOM 661 C C . VAL A 1 86 ? 5.640 7.799 -6.201 1.00 87.94 86 VAL A C 1
ATOM 663 O O . VAL A 1 86 ? 4.472 7.989 -5.851 1.00 87.94 86 VAL A O 1
ATOM 666 N N . PRO A 1 87 ? 6.587 8.735 -5.994 1.00 87.88 87 PRO A N 1
ATOM 667 C CA . PRO A 1 87 ? 6.327 9.976 -5.260 1.00 87.88 87 PRO A CA 1
ATOM 668 C C . PRO A 1 87 ? 5.113 10.769 -5.767 1.00 87.88 87 PRO A C 1
ATOM 670 O O . PRO A 1 87 ? 4.363 11.333 -4.970 1.00 87.88 87 PRO A O 1
ATOM 673 N N . GLU A 1 88 ? 4.871 10.776 -7.083 1.00 85.25 88 GLU A N 1
ATOM 674 C CA . GLU A 1 88 ? 3.721 11.472 -7.672 1.00 85.25 88 GLU A CA 1
ATOM 675 C C . GLU A 1 88 ? 2.369 10.840 -7.288 1.00 85.25 88 GLU A C 1
ATOM 677 O O . GLU A 1 88 ? 1.372 11.562 -7.194 1.00 85.25 88 GLU A O 1
ATOM 682 N N . ASP A 1 89 ? 2.342 9.540 -6.980 1.00 84.06 89 ASP A N 1
ATOM 683 C CA . ASP A 1 89 ? 1.137 8.768 -6.648 1.00 84.06 89 ASP A CA 1
ATOM 684 C C . ASP A 1 89 ? 0.844 8.736 -5.139 1.00 84.06 89 ASP A C 1
ATOM 686 O O . ASP A 1 89 ? -0.300 8.504 -4.741 1.00 84.06 89 ASP A O 1
ATOM 690 N N . THR A 1 90 ? 1.848 8.987 -4.291 1.00 87.44 90 THR A N 1
ATOM 691 C CA . THR A 1 90 ? 1.719 8.883 -2.829 1.00 87.44 90 THR A CA 1
ATOM 692 C C . THR A 1 90 ? 0.723 9.901 -2.276 1.00 87.44 90 THR A C 1
ATOM 694 O O . THR A 1 90 ? 0.908 11.113 -2.415 1.00 87.44 90 THR A O 1
ATOM 697 N N . ARG A 1 91 ? -0.354 9.435 -1.638 1.00 87.19 91 ARG A N 1
ATOM 698 C CA . ARG A 1 91 ? -1.433 10.284 -1.096 1.00 87.19 91 ARG A CA 1
ATOM 699 C C . ARG A 1 91 ? -1.992 9.694 0.196 1.00 87.19 91 ARG A C 1
ATOM 701 O O . ARG A 1 91 ? -2.010 8.483 0.363 1.00 87.19 91 ARG A O 1
ATOM 708 N N . GLN A 1 92 ? -2.522 10.554 1.059 1.00 87.88 92 GLN A N 1
ATOM 709 C CA . GLN A 1 92 ? -3.236 10.183 2.282 1.00 87.88 92 GLN A CA 1
ATOM 710 C C . GLN A 1 92 ? -4.497 11.046 2.394 1.00 87.88 92 GLN A C 1
ATOM 712 O O . GLN A 1 92 ? -4.454 12.247 2.124 1.00 87.88 92 GLN A O 1
ATOM 717 N N . GLN A 1 93 ? -5.619 10.436 2.766 1.00 84.69 93 GLN A N 1
ATOM 718 C CA . GLN A 1 93 ? -6.860 11.121 3.138 1.00 84.69 93 GL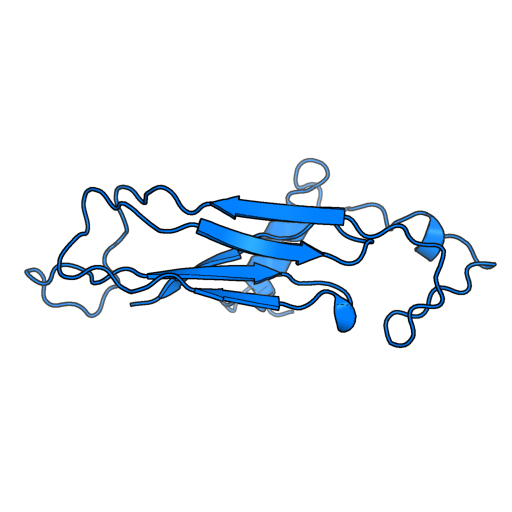N A CA 1
ATOM 719 C C . GLN A 1 93 ? -7.457 10.464 4.377 1.00 84.69 93 GLN A C 1
ATOM 721 O O . GLN A 1 93 ? -7.236 9.281 4.615 1.00 84.69 93 GLN A O 1
ATOM 726 N N . GLU A 1 94 ? -8.242 11.214 5.139 1.00 82.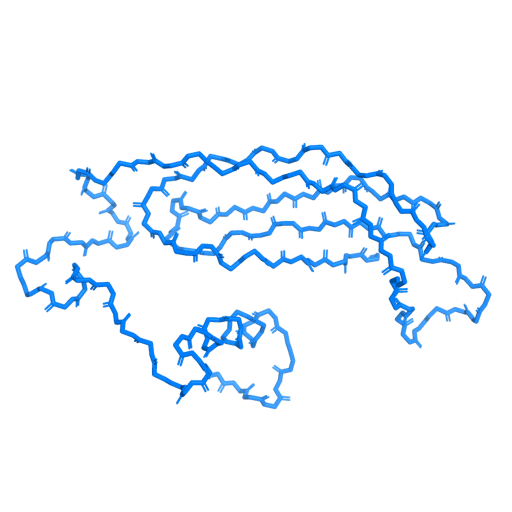94 94 GLU A N 1
ATOM 727 C CA . GLU A 1 94 ? -8.890 10.732 6.358 1.00 82.94 94 GLU A CA 1
ATOM 728 C C . GLU A 1 94 ? -10.353 11.171 6.389 1.00 82.94 94 GLU A C 1
ATOM 730 O O . GLU A 1 94 ? -10.716 12.213 5.836 1.00 82.94 94 GLU A O 1
ATOM 735 N N . THR A 1 95 ? -11.206 10.366 7.016 1.00 78.06 95 THR A N 1
ATOM 736 C CA . THR A 1 95 ? -12.568 10.768 7.373 1.00 78.06 95 THR A CA 1
ATOM 737 C C . THR A 1 95 ? -12.542 11.627 8.635 1.00 78.06 95 THR A C 1
ATOM 739 O O . THR A 1 95 ? -11.596 11.570 9.415 1.00 78.06 95 THR A O 1
ATOM 742 N N . ASN A 1 96 ? -13.628 12.356 8.903 1.00 78.12 96 ASN A N 1
ATOM 743 C CA . ASN A 1 96 ? -13.857 12.863 10.256 1.00 78.12 96 ASN A CA 1
ATOM 744 C C . ASN A 1 96 ? -13.966 11.684 11.237 1.00 78.12 96 ASN A C 1
ATOM 746 O O . ASN A 1 96 ? -14.382 10.586 10.842 1.00 78.12 96 ASN A O 1
ATOM 750 N N . TYR A 1 97 ? -13.618 11.928 12.498 1.00 70.50 97 TYR A N 1
ATOM 751 C CA . TYR A 1 97 ? -13.894 10.986 13.575 1.00 70.50 97 TYR A CA 1
ATOM 752 C C . TYR A 1 97 ? -15.402 10.924 13.858 1.00 70.50 97 TYR A C 1
ATOM 754 O O . TYR A 1 97 ? -16.142 11.873 13.578 1.00 70.50 97 TYR A O 1
ATOM 762 N N . VAL A 1 98 ? -15.863 9.794 14.392 1.00 67.88 98 VAL A N 1
ATOM 763 C CA . VAL A 1 98 ? -17.254 9.609 14.823 1.00 67.88 98 VAL A CA 1
ATOM 764 C C . VAL A 1 98 ? -17.279 9.342 16.319 1.00 67.88 98 VAL A C 1
ATOM 766 O O . VAL A 1 98 ? -16.751 8.331 16.762 1.00 67.88 98 VAL A O 1
ATOM 769 N N . GLU A 1 99 ? -17.911 10.228 17.083 1.00 68.38 99 GLU A N 1
ATOM 770 C CA . GLU A 1 99 ? -17.979 10.115 18.543 1.00 68.38 99 GLU A CA 1
ATOM 771 C C . GLU A 1 99 ? -18.766 8.877 18.997 1.00 68.38 99 GLU A C 1
ATOM 773 O O . GLU A 1 99 ? -19.898 8.651 18.564 1.00 68.38 99 GLU A O 1
ATOM 778 N N . ASN A 1 100 ? -18.181 8.113 19.920 1.00 57.34 100 ASN A N 1
ATOM 779 C CA . ASN A 1 100 ? -18.789 7.017 20.667 1.00 57.34 100 ASN A CA 1
ATOM 780 C C . ASN A 1 100 ? -19.524 5.977 19.798 1.00 57.34 100 ASN A C 1
ATOM 782 O O . ASN A 1 100 ? -20.606 5.515 20.170 1.00 57.34 100 ASN A O 1
ATOM 786 N N . ASN A 1 101 ? -18.959 5.572 18.655 1.00 60.66 101 ASN A N 1
ATOM 787 C CA . ASN A 1 101 ? -19.665 4.700 17.708 1.00 60.66 101 ASN A CA 1
ATOM 788 C C . ASN A 1 101 ? -18.845 3.490 17.224 1.00 60.66 101 ASN A C 1
ATOM 790 O O . ASN A 1 101 ? -18.318 3.464 16.112 1.00 60.66 101 ASN A O 1
ATOM 794 N N . GLY A 1 102 ? -18.785 2.447 18.056 1.00 54.78 102 GLY A N 1
ATOM 795 C CA . GLY A 1 102 ? -18.099 1.185 17.745 1.00 54.78 102 GLY A CA 1
ATOM 796 C C . GLY A 1 102 ? -18.923 0.132 16.983 1.00 54.78 102 GLY A C 1
ATOM 797 O O . GLY A 1 102 ? -18.357 -0.889 16.586 1.00 54.78 102 GLY A O 1
ATOM 798 N N . GLU A 1 103 ? -20.234 0.333 16.780 1.00 45.53 103 GLU A N 1
ATOM 799 C CA . GLU A 1 103 ? -21.143 -0.724 16.288 1.00 45.53 103 GLU A CA 1
ATOM 800 C C . GLU A 1 103 ? -21.633 -0.543 14.838 1.00 45.53 103 GLU A C 1
ATOM 802 O O . GLU A 1 103 ? -21.812 -1.550 14.150 1.00 45.53 103 GLU A O 1
ATOM 807 N N . SER A 1 104 ? -21.788 0.685 14.319 1.00 44.75 104 SER A N 1
ATOM 808 C CA . SER A 1 104 ? -22.076 0.912 12.888 1.00 44.75 104 SER A CA 1
ATOM 809 C C . SER A 1 104 ? -21.784 2.350 12.449 1.00 44.75 104 SER A C 1
ATOM 811 O O . SER A 1 104 ? -22.476 3.285 12.845 1.00 44.75 104 SER A O 1
ATOM 813 N N . LEU A 1 105 ? -20.802 2.531 11.563 1.00 51.72 105 LEU A N 1
ATOM 814 C CA . LEU A 1 105 ? -20.414 3.850 11.039 1.00 51.72 105 LEU A CA 1
ATOM 815 C C . LEU A 1 105 ? -21.148 4.209 9.740 1.00 51.72 105 LEU A C 1
ATOM 817 O O . LEU A 1 105 ? -21.414 3.341 8.921 1.00 51.72 105 LEU A O 1
ATOM 821 N N . GLY A 1 106 ? -21.411 5.496 9.518 1.00 43.06 106 GLY A N 1
ATOM 822 C CA . GLY A 1 106 ? -21.679 6.069 8.199 1.00 43.06 106 GLY A CA 1
ATOM 823 C C . GLY A 1 106 ? -20.558 7.054 7.885 1.00 43.06 106 GLY A C 1
ATOM 824 O O . GLY A 1 106 ? -20.440 8.063 8.573 1.00 43.06 106 GLY A O 1
ATOM 825 N N . MET A 1 107 ? -19.702 6.758 6.913 1.00 54.94 107 MET A N 1
ATOM 826 C CA . MET A 1 107 ? -18.538 7.584 6.587 1.00 54.94 107 MET A CA 1
ATOM 827 C C . MET A 1 107 ? -18.672 8.254 5.210 1.00 54.94 107 MET A C 1
ATOM 829 O O . MET A 1 107 ? -19.481 7.872 4.361 1.00 54.94 107 MET A O 1
ATOM 833 N N . GLY A 1 108 ? -17.955 9.367 5.039 1.00 52.06 108 GLY A N 1
ATOM 834 C CA . GLY A 1 108 ? -18.012 10.225 3.855 1.00 52.06 108 GLY A CA 1
ATOM 835 C C . GLY A 1 108 ? -17.239 9.681 2.643 1.00 52.06 108 GLY A C 1
ATOM 836 O O . GLY A 1 108 ? -16.551 8.665 2.695 1.00 52.06 108 GLY A O 1
ATOM 837 N N . LYS A 1 109 ? -17.347 10.383 1.507 1.00 45.16 109 LYS A N 1
ATOM 838 C CA . LYS A 1 109 ? -16.667 10.030 0.246 1.00 45.16 109 LYS A CA 1
ATOM 839 C C . LYS A 1 109 ? -15.250 10.620 0.194 1.00 45.16 109 LYS A C 1
ATOM 841 O O . LYS A 1 109 ? -15.118 11.838 0.267 1.00 45.16 109 LYS A O 1
ATOM 846 N N . CYS A 1 110 ? -14.228 9.800 -0.063 1.00 46.16 110 CYS A N 1
ATOM 847 C CA . CYS A 1 110 ? -12.862 10.251 -0.357 1.00 46.16 110 CYS A CA 1
ATOM 848 C C . CYS A 1 110 ? -12.579 10.113 -1.865 1.00 46.16 110 CYS A C 1
ATOM 850 O O . CYS A 1 110 ? -12.679 9.038 -2.460 1.00 46.16 110 CYS A O 1
ATOM 852 N N . ARG A 1 111 ? -12.242 11.215 -2.541 1.00 45.22 111 ARG A N 1
ATOM 853 C CA . ARG A 1 111 ? -11.934 11.198 -3.981 1.00 45.22 111 ARG A CA 1
ATOM 854 C C . ARG A 1 111 ? -10.434 11.344 -4.175 1.00 45.22 111 ARG A C 1
ATOM 856 O O . ARG A 1 111 ? -9.892 12.413 -3.919 1.00 45.22 111 ARG A O 1
ATOM 863 N N . ASN A 1 112 ? -9.783 10.293 -4.670 1.00 47.97 112 ASN A N 1
ATOM 864 C CA . ASN A 1 112 ? -8.370 10.314 -5.030 1.00 47.97 112 ASN A CA 1
ATOM 865 C C . ASN A 1 112 ? -8.208 10.299 -6.562 1.00 47.97 112 ASN A C 1
ATOM 867 O O . ASN A 1 112 ? -8.943 9.646 -7.303 1.00 47.97 112 ASN A O 1
ATOM 871 N N . ARG A 1 113 ? -7.253 11.071 -7.077 1.00 43.47 113 ARG A N 1
ATOM 872 C CA . ARG A 1 113 ? -6.818 10.993 -8.478 1.00 43.47 113 ARG A CA 1
ATOM 873 C C . ARG A 1 113 ? -5.470 10.281 -8.468 1.00 43.47 113 ARG A C 1
ATOM 875 O O . ARG A 1 113 ? -4.562 10.789 -7.823 1.00 43.47 113 ARG A O 1
ATOM 882 N N . LEU A 1 114 ? -5.354 9.144 -9.153 1.00 45.62 114 LEU A N 1
ATOM 883 C CA . LEU A 1 114 ? -4.094 8.412 -9.276 1.00 45.62 114 LEU A CA 1
ATOM 884 C C . LEU A 1 114 ? -3.451 8.694 -10.645 1.00 45.62 114 LEU A C 1
ATOM 886 O O . LEU A 1 114 ? -4.042 8.421 -11.694 1.00 45.62 114 LEU A O 1
ATOM 890 N N . PRO A 1 115 ? -2.233 9.230 -10.713 1.00 41.78 115 PRO A N 1
ATOM 891 C CA . PRO A 1 115 ? -1.392 8.970 -11.867 1.00 41.78 115 PRO A CA 1
ATOM 892 C C . PRO A 1 115 ? -1.094 7.463 -11.956 1.00 41.78 115 PRO A C 1
ATOM 894 O O . PRO A 1 115 ? -1.327 6.677 -11.041 1.00 41.78 115 PRO A O 1
ATOM 897 N N . SER A 1 116 ? -0.794 7.006 -13.163 1.00 49.19 116 SER A N 1
ATOM 898 C CA . SER A 1 116 ? -0.870 5.596 -13.522 1.00 49.19 116 SER A CA 1
ATOM 899 C C . SER A 1 116 ? 0.472 4.910 -13.455 1.00 49.19 116 SER A C 1
ATOM 901 O O . SER A 1 116 ? 1.255 5.028 -14.393 1.00 49.19 116 SER A O 1
ATOM 903 N N . SER A 1 117 ? 0.634 4.075 -12.446 1.00 44.94 117 SER A N 1
ATOM 904 C CA . SER A 1 117 ? 1.284 2.773 -12.556 1.00 44.94 117 SER A CA 1
ATOM 905 C C . SER A 1 117 ? 1.386 2.213 -11.152 1.00 44.94 117 SER A C 1
ATOM 907 O O . SER A 1 117 ? 2.422 2.404 -10.540 1.00 44.94 117 SER A O 1
ATOM 909 N N . PHE A 1 118 ? 0.341 1.567 -10.628 1.00 44.56 118 PHE A N 1
ATOM 910 C CA . PHE A 1 118 ? 0.480 0.534 -9.595 1.00 44.56 118 PHE A CA 1
ATOM 911 C C . PHE A 1 118 ? -0.870 -0.020 -9.132 1.00 44.56 118 PHE A C 1
ATOM 913 O O . PHE A 1 118 ? -1.922 0.593 -9.316 1.00 44.56 118 PHE A O 1
ATOM 920 N N . TYR A 1 119 ? -0.799 -1.193 -8.506 1.00 41.16 119 TYR A N 1
ATOM 921 C CA . TYR A 1 119 ? -1.847 -1.740 -7.656 1.00 41.16 119 TYR A CA 1
ATOM 922 C C . TYR A 1 119 ? -1.760 -1.025 -6.301 1.00 41.16 119 TYR A C 1
ATOM 924 O O . TYR A 1 119 ? -0.753 -1.195 -5.611 1.00 41.16 119 TYR A O 1
ATOM 932 N N . PRO A 1 120 ? -2.743 -0.197 -5.912 1.00 44.50 120 PRO A N 1
ATOM 933 C CA . PRO A 1 120 ? -2.702 0.453 -4.613 1.00 44.50 120 PRO A CA 1
ATOM 934 C C . PRO A 1 120 ? -2.869 -0.607 -3.523 1.00 44.50 120 PRO A C 1
ATOM 936 O O . PRO A 1 120 ? -3.847 -1.357 -3.525 1.00 44.50 120 PRO A O 1
ATOM 939 N N . VAL A 1 121 ? -1.947 -0.645 -2.562 1.00 42.06 121 VAL A N 1
ATOM 940 C CA . VAL A 1 121 ? -2.268 -1.210 -1.250 1.00 42.06 121 VAL A CA 1
ATOM 941 C C . VAL A 1 121 ? -3.105 -0.148 -0.554 1.00 42.06 121 VAL A C 1
ATOM 943 O O . VAL A 1 121 ? -2.572 0.833 -0.045 1.00 42.06 121 VAL A O 1
ATOM 946 N N . LEU A 1 122 ? -4.429 -0.305 -0.616 1.00 46.88 122 LEU A N 1
ATOM 947 C CA . LEU A 1 122 ? -5.342 0.488 0.195 1.00 46.88 122 LEU A CA 1
ATOM 948 C C . LEU A 1 122 ? -5.151 0.040 1.639 1.00 46.88 122 LEU A C 1
ATOM 950 O O . LEU A 1 122 ? -5.664 -1.004 2.043 1.00 46.88 122 LEU A O 1
ATOM 954 N N . HIS A 1 123 ? -4.387 0.815 2.394 1.00 47.84 123 HIS A N 1
ATOM 955 C CA . HIS A 1 123 ? -4.286 0.608 3.823 1.00 47.84 123 HIS A CA 1
ATOM 956 C C . HIS A 1 123 ? -5.392 1.415 4.497 1.00 47.84 123 HIS A C 1
ATOM 958 O O . HIS A 1 123 ? -5.466 2.635 4.339 1.00 47.84 123 HIS A O 1
ATOM 964 N N . LEU A 1 124 ? -6.297 0.706 5.172 1.00 48.62 124 LEU A N 1
ATOM 965 C CA . LEU A 1 124 ? -7.335 1.298 5.999 1.00 48.62 124 LEU A CA 1
ATOM 966 C C . LEU A 1 124 ? -6.785 1.367 7.421 1.00 48.62 124 LEU A C 1
ATOM 968 O O . LEU A 1 124 ? -6.873 0.389 8.162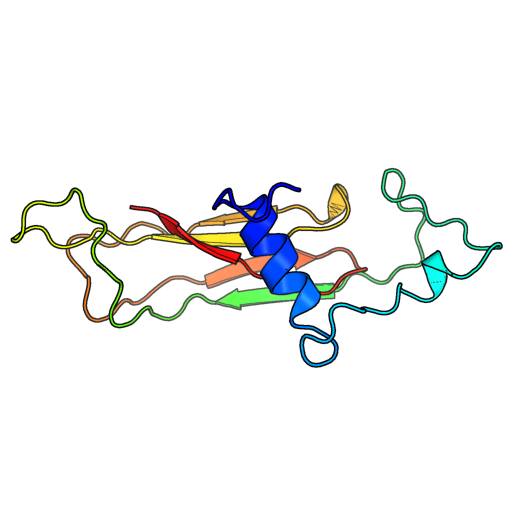 1.00 48.62 124 LEU A O 1
ATOM 972 N N . VAL A 1 125 ? -6.184 2.494 7.796 1.00 49.97 125 VAL A N 1
ATOM 973 C CA . VAL A 1 125 ? -5.778 2.682 9.193 1.00 49.97 125 VAL A CA 1
ATOM 974 C C . VAL A 1 125 ? -6.974 3.235 9.943 1.00 49.97 125 VAL A C 1
ATOM 976 O O . VAL A 1 125 ? -7.451 4.332 9.652 1.00 49.97 125 VAL A O 1
ATOM 979 N N . GLN A 1 126 ? -7.458 2.478 10.918 1.00 49.47 126 GLN A N 1
ATOM 980 C CA . GLN A 1 126 ? -8.298 3.038 11.961 1.00 49.47 126 GLN A CA 1
ATOM 981 C C . GLN A 1 126 ? -7.383 3.848 12.881 1.00 49.47 126 GLN A C 1
ATOM 983 O O . GLN A 1 126 ? -6.533 3.269 13.555 1.00 49.47 126 GLN A O 1
ATOM 988 N N . SER A 1 127 ? -7.516 5.174 12.881 1.00 46.09 127 SER A N 1
ATOM 989 C CA . SER A 1 127 ? -6.918 5.982 13.947 1.00 46.09 127 SER A CA 1
ATOM 990 C C . SER A 1 127 ? -7.963 6.176 15.040 1.00 46.09 127 SER A C 1
ATOM 992 O O . SER A 1 127 ? -9.159 6.286 14.756 1.00 46.09 127 SER A O 1
ATOM 994 N N . MET A 1 128 ? -7.491 6.161 16.280 1.00 51.25 128 MET A N 1
ATOM 995 C CA . MET A 1 128 ? -8.223 6.594 17.470 1.00 51.25 128 MET A CA 1
ATOM 996 C C . MET A 1 128 ? -7.644 7.919 17.947 1.00 51.25 128 MET A C 1
ATOM 998 O O . MET A 1 128 ? -6.479 8.198 17.566 1.00 51.25 128 MET A O 1
#

Foldseek 3Di:
DDCPDDDDVNLVVQLVCCPPVNPSDDDDPPLVVDPPRPDDLQDDPDPQDWDWDKDFDAKDAQDDDDPPDDPPAADFWKWKWFWDDRPVFTDIDIWDTHPRDRHMDGTGIDTDTGGDDDDTPGDTDTDD

Mean predicted aligned error: 9.93 Å

InterPro domains:
  IPR001192 Phosphoinositide phospholipase C family [PTHR10336] (1-102)
  IPR001711 Phospholipase C, phosphatidylinositol-specific, Y domain [PS50008] (1-32)
  IPR017946 PLC-like phosphodiesterase, TIM beta/alpha-barrel domain superfamily [G3DSA:3.20.20.190] (1-43)
  IPR017946 PLC-like phosphodiesterase, TIM beta/alpha-barrel domain superfamily [SSF51695] (1-44)
  IPR035892 C2 domain superfamily [G3DSA:2.60.40.150] (44-105)
  IPR035892 C2 domain superfamily [SSF49562] (51-101)

Solvent-accessible surface area (backbone atoms only — not comparable to full-atom values): 8182 Å² total; per-residue (Å²): 136,61,92,89,48,87,50,70,71,46,55,51,49,56,59,58,39,49,42,71,83,49,69,76,58,74,85,76,58,67,66,79,72,41,90,86,47,83,79,37,71,92,53,80,76,77,85,63,71,59,44,80,48,77,49,67,48,53,62,56,67,73,60,80,83,64,99,82,59,60,94,85,59,63,48,43,48,21,50,31,47,37,36,63,65,43,75,88,43,49,46,76,50,68,51,74,65,38,81,68,46,48,69,67,45,82,49,63,79,46,82,48,78,32,62,48,78,80,80,66,60,75,45,75,45,73,46,117

pLDDT: mean 75.0, std 17.56, range [41.16, 96.81]